Protein AF-A0A261DD16-F1 (afdb_monomer_lite)

Foldseek 3Di:
DVVVVVVVVVVVVVVVCVVVVVVVCVVPPPPPLLAAEEEAAPVLLVVVQCVVLVPDDPVQRDRLSVPVVLLVVLSVPVCVVVDDPRYDYYYYNDDDDDDRYDYPNVVSSVVSSVVSVVD

Sequence (119 aa):
MEIAKKILVLITAVTMGACFGFTIARQLGLSSNDWHILYVAEDELMSLEKDRVKNEHLEDRQLFFGQIDKAVNLAVSLPKSYQNSTTKVVYSMSSVKGKNVRSISKEIHSKIIEELSKQ

Radius of gyration: 27.68 Å; chains: 1; bounding box: 75×21×72 Å

pLDDT: mean 87.27, std 12.87, range [46.47, 98.25]

Secondary structure (DSSP, 8-state):
-HHHHHHHHHHHHHHHHHHHHHHHHHHHH------EEEEEEHHHHHHHHHHHHHTS-TTT--GGGG-HHHHHHHHHHGGGGG--SSEEEEEESS----TTEEE-HHHHHHHHHHHHHT-

Structure (mmCIF, N/CA/C/O backbone):
data_AF-A0A261DD16-F1
#
_entry.id   AF-A0A261DD16-F1
#
loop_
_atom_site.group_PDB
_atom_site.id
_atom_site.type_symbol
_atom_site.label_atom_id
_atom_site.label_alt_id
_atom_site.label_comp_id
_atom_site.label_asym_id
_atom_site.label_entity_id
_atom_site.label_seq_id
_atom_site.pdbx_PDB_ins_code
_atom_site.Cartn_x
_atom_site.Cartn_y
_atom_site.Cartn_z
_atom_site.occupancy
_atom_site.B_iso_or_equiv
_atom_site.auth_seq_id
_atom_site.auth_comp_id
_atom_site.auth_asym_id
_atom_site.auth_atom_id
_atom_site.pdbx_PDB_model_num
ATOM 1 N N . MET A 1 1 ? 52.803 -5.959 -50.195 1.00 61.03 1 MET A N 1
ATOM 2 C CA . MET A 1 1 ? 52.277 -4.701 -49.607 1.00 61.03 1 MET A CA 1
ATOM 3 C C . MET A 1 1 ? 50.770 -4.515 -49.800 1.00 61.03 1 MET A C 1
ATOM 5 O O . MET A 1 1 ? 50.137 -3.982 -48.900 1.00 61.03 1 MET A O 1
ATOM 9 N N . GLU A 1 2 ? 50.168 -4.964 -50.909 1.00 75.94 2 GLU A N 1
ATOM 10 C CA . GLU A 1 2 ? 48.711 -4.839 -51.119 1.00 75.94 2 GLU A CA 1
ATOM 11 C C . GLU A 1 2 ? 47.851 -5.628 -50.123 1.00 75.94 2 GLU A C 1
ATOM 13 O O . GLU A 1 2 ? 46.839 -5.121 -49.650 1.00 75.94 2 GLU A O 1
ATOM 18 N N . ILE A 1 3 ? 48.258 -6.850 -49.773 1.00 78.31 3 ILE A N 1
ATOM 19 C CA . ILE A 1 3 ? 47.486 -7.727 -48.878 1.00 78.31 3 ILE A CA 1
ATOM 20 C C . ILE A 1 3 ? 47.363 -7.105 -47.478 1.00 78.31 3 ILE A C 1
ATOM 22 O O . ILE A 1 3 ? 46.273 -7.058 -46.917 1.00 78.31 3 ILE A O 1
ATOM 26 N N . ALA A 1 4 ? 48.450 -6.525 -46.959 1.00 77.69 4 ALA A N 1
ATOM 27 C CA . ALA A 1 4 ? 48.449 -5.826 -45.674 1.00 77.69 4 ALA A CA 1
ATOM 28 C C . ALA A 1 4 ? 47.522 -4.595 -45.672 1.00 77.69 4 ALA A C 1
ATOM 30 O O . ALA A 1 4 ? 46.826 -4.357 -44.689 1.00 77.69 4 ALA A O 1
ATOM 31 N N . LYS A 1 5 ? 47.447 -3.850 -46.788 1.00 78.94 5 LYS A N 1
ATOM 32 C CA . LYS A 1 5 ? 46.506 -2.726 -46.935 1.00 78.94 5 LYS A CA 1
ATOM 33 C C . LYS A 1 5 ? 45.048 -3.195 -46.944 1.00 78.94 5 LYS A C 1
ATOM 35 O O . LYS A 1 5 ? 44.218 -2.574 -46.291 1.00 78.94 5 LYS A O 1
ATOM 40 N N . LYS A 1 6 ? 44.737 -4.303 -47.628 1.00 83.38 6 LYS A N 1
ATOM 41 C CA . LYS A 1 6 ? 43.380 -4.882 -47.647 1.00 83.38 6 LYS A CA 1
ATOM 42 C C . LYS A 1 6 ? 42.952 -5.387 -46.265 1.00 83.38 6 LYS A C 1
ATOM 44 O O . LYS A 1 6 ? 41.825 -5.134 -45.855 1.00 83.38 6 LYS A O 1
ATOM 49 N N . ILE A 1 7 ? 43.863 -6.030 -45.530 1.00 84.00 7 ILE A N 1
ATOM 50 C CA . ILE A 1 7 ? 43.619 -6.484 -44.151 1.00 84.00 7 ILE A CA 1
ATOM 51 C C . ILE A 1 7 ? 43.370 -5.288 -43.223 1.00 84.00 7 ILE A C 1
ATOM 53 O O . ILE A 1 7 ? 42.427 -5.315 -42.43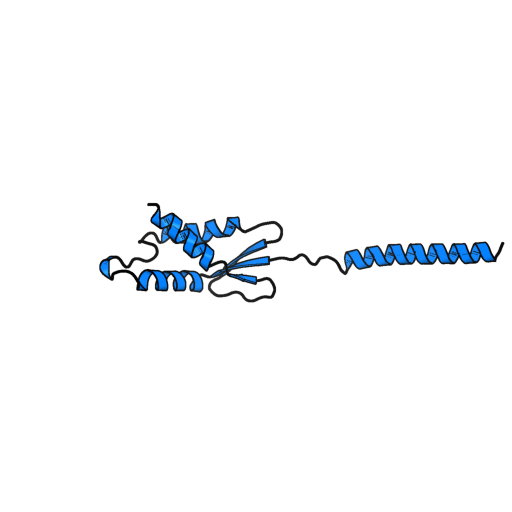8 1.00 84.00 7 ILE A O 1
ATOM 57 N N . LEU A 1 8 ? 44.155 -4.215 -43.350 1.00 85.19 8 LEU A N 1
ATOM 58 C CA . LEU A 1 8 ? 43.987 -3.013 -42.532 1.00 85.19 8 LEU A CA 1
ATOM 59 C C . LEU A 1 8 ? 42.614 -2.355 -42.740 1.00 85.19 8 LEU A C 1
ATOM 61 O O . LEU A 1 8 ? 41.963 -2.003 -41.762 1.00 85.19 8 LEU A O 1
ATOM 65 N N . VAL A 1 9 ? 42.156 -2.245 -43.992 1.00 84.12 9 VAL A N 1
ATOM 66 C CA . VAL A 1 9 ? 40.830 -1.689 -44.329 1.00 84.12 9 VAL A CA 1
ATOM 67 C C . VAL A 1 9 ? 39.696 -2.555 -43.776 1.00 84.12 9 VAL A C 1
ATOM 69 O O . VAL A 1 9 ? 38.685 -2.033 -43.311 1.00 84.12 9 VAL A O 1
ATOM 72 N N . LEU A 1 10 ? 39.861 -3.880 -43.790 1.00 84.75 10 LEU A N 1
ATOM 73 C CA . LEU A 1 10 ? 38.870 -4.792 -43.223 1.00 84.75 10 LEU A CA 1
ATOM 74 C C . LEU A 1 10 ? 38.763 -4.612 -41.701 1.00 84.75 10 LEU A C 1
ATOM 76 O O . LEU A 1 10 ? 37.663 -4.521 -41.164 1.00 84.75 10 LEU A O 1
ATOM 80 N N . ILE A 1 11 ? 39.904 -4.508 -41.013 1.00 85.06 11 ILE A N 1
ATOM 81 C CA . ILE A 1 11 ? 39.953 -4.322 -39.558 1.00 85.06 11 ILE A CA 1
ATOM 82 C C . ILE A 1 11 ? 39.314 -2.989 -39.164 1.00 85.06 11 ILE A C 1
ATOM 84 O O . ILE A 1 11 ? 38.513 -2.959 -38.233 1.00 85.06 11 ILE A O 1
ATOM 88 N N . THR A 1 12 ? 39.614 -1.898 -39.873 1.00 82.06 12 THR A N 1
ATOM 89 C CA . THR A 1 12 ? 39.026 -0.585 -39.565 1.00 82.06 12 THR A CA 1
ATOM 90 C C . THR A 1 12 ? 37.524 -0.536 -39.832 1.00 82.06 12 THR A C 1
ATOM 92 O O . THR A 1 12 ? 36.784 0.048 -39.043 1.00 82.06 12 THR A O 1
ATOM 95 N N . ALA A 1 13 ? 37.042 -1.189 -40.893 1.00 82.00 13 ALA A N 1
ATOM 96 C CA . ALA A 1 13 ? 35.610 -1.290 -41.162 1.00 82.00 13 ALA A CA 1
ATOM 97 C C . ALA A 1 13 ? 34.875 -2.091 -40.071 1.00 82.00 13 ALA A C 1
ATOM 99 O O . ALA A 1 13 ? 33.800 -1.686 -39.625 1.00 82.00 13 ALA A O 1
ATOM 100 N N . VAL A 1 14 ? 35.472 -3.190 -39.595 1.00 82.19 14 VAL A N 1
ATOM 101 C CA . VAL A 1 14 ? 34.906 -4.020 -38.520 1.00 82.19 14 VAL A CA 1
ATOM 102 C C . VAL A 1 14 ? 34.885 -3.271 -37.187 1.00 82.19 14 VAL A C 1
ATOM 104 O O . VAL A 1 14 ? 33.872 -3.311 -36.491 1.00 82.19 14 VAL A O 1
ATOM 107 N N . THR A 1 15 ? 35.950 -2.548 -36.829 1.00 81.31 15 THR A N 1
ATOM 108 C CA . THR A 1 15 ? 35.989 -1.792 -35.566 1.00 81.31 15 THR A CA 1
ATOM 109 C C . THR A 1 15 ? 35.032 -0.605 -35.576 1.00 81.31 15 THR A C 1
ATOM 111 O O . THR A 1 15 ? 34.341 -0.385 -34.583 1.00 81.31 15 THR A O 1
ATOM 114 N N . MET A 1 16 ? 34.907 0.119 -36.695 1.00 81.69 16 MET A N 1
ATOM 115 C CA . MET A 1 16 ? 33.898 1.176 -36.829 1.00 81.69 16 MET A CA 1
ATOM 116 C C . MET A 1 16 ? 32.482 0.598 -36.762 1.00 81.69 16 MET A C 1
ATOM 118 O O . MET A 1 16 ? 31.665 1.104 -35.996 1.00 81.69 16 MET A O 1
ATOM 122 N N . GLY A 1 17 ? 32.201 -0.494 -37.478 1.00 76.94 17 GLY A N 1
ATOM 123 C CA . GLY A 1 17 ? 30.905 -1.175 -37.417 1.00 76.94 17 GLY A CA 1
ATOM 124 C C . GLY A 1 17 ? 30.550 -1.654 -36.006 1.00 76.94 17 GLY A C 1
ATOM 125 O O . GLY A 1 17 ? 29.423 -1.456 -35.558 1.00 76.94 17 GLY A O 1
ATOM 126 N N . ALA A 1 18 ? 31.518 -2.206 -35.269 1.00 76.12 18 ALA A N 1
ATOM 127 C CA . ALA A 1 18 ? 31.329 -2.641 -33.887 1.00 76.12 18 ALA A CA 1
ATOM 128 C C . ALA A 1 18 ? 31.079 -1.463 -32.930 1.00 76.12 18 ALA A C 1
ATOM 130 O O . ALA A 1 18 ? 30.167 -1.529 -32.108 1.00 76.12 18 ALA A O 1
ATOM 131 N N . CYS A 1 19 ? 31.830 -0.365 -33.061 1.00 76.38 19 CYS A N 1
ATOM 132 C CA . CYS A 1 19 ? 31.635 0.833 -32.242 1.00 76.38 19 CYS A CA 1
ATOM 133 C C . CYS A 1 19 ? 30.270 1.489 -32.494 1.00 76.38 19 CYS A C 1
ATOM 135 O O . CYS A 1 19 ? 29.574 1.819 -31.536 1.00 76.38 19 CYS A O 1
ATOM 137 N N . PHE A 1 20 ? 29.859 1.634 -33.759 1.00 74.69 20 PHE A N 1
ATOM 138 C CA . PHE A 1 20 ? 28.546 2.187 -34.112 1.00 74.69 20 PHE A CA 1
ATOM 139 C C . PHE A 1 20 ? 27.395 1.249 -33.729 1.00 74.69 20 PHE A C 1
ATOM 141 O O . PHE A 1 20 ? 26.376 1.701 -33.212 1.00 74.69 20 PHE A O 1
ATOM 148 N N . GLY A 1 21 ? 27.553 -0.062 -33.922 1.00 67.69 21 GLY A N 1
ATOM 149 C CA . GLY A 1 21 ? 26.558 -1.049 -33.503 1.00 67.69 21 GLY A CA 1
ATOM 150 C C . GLY A 1 21 ? 26.358 -1.062 -31.986 1.00 67.69 21 GLY A C 1
ATOM 151 O O . GLY A 1 21 ? 25.224 -1.115 -31.518 1.00 67.69 21 GLY A O 1
ATOM 152 N N . PHE A 1 22 ? 27.439 -0.940 -31.210 1.00 66.81 22 PHE A N 1
ATOM 153 C CA . PHE A 1 22 ? 27.380 -0.921 -29.748 1.00 66.81 22 PHE A CA 1
ATOM 154 C C . PHE A 1 22 ? 26.715 0.348 -29.198 1.00 66.81 22 PHE A C 1
ATOM 156 O O . PHE A 1 22 ? 25.906 0.262 -28.275 1.00 66.81 22 PHE A O 1
ATOM 163 N N . THR A 1 23 ? 27.000 1.524 -29.766 1.00 67.62 23 THR A N 1
ATOM 164 C CA . THR A 1 23 ? 26.360 2.780 -29.337 1.00 67.62 23 THR A CA 1
ATOM 165 C C . THR A 1 23 ? 24.877 2.810 -29.694 1.00 67.62 23 THR A C 1
ATOM 167 O O . THR A 1 23 ? 24.059 3.168 -28.847 1.00 67.62 23 THR A O 1
ATOM 170 N N . ILE A 1 24 ? 24.507 2.352 -30.893 1.00 64.38 24 ILE A N 1
ATOM 171 C CA . ILE A 1 24 ? 23.111 2.274 -31.338 1.00 64.38 24 ILE A CA 1
ATOM 172 C C . ILE A 1 24 ? 22.333 1.227 -30.530 1.00 64.38 24 ILE A C 1
ATOM 174 O O . ILE A 1 24 ? 21.225 1.515 -30.086 1.00 64.38 24 ILE A O 1
ATOM 178 N N . ALA A 1 25 ? 22.905 0.052 -30.252 1.00 61.16 25 ALA A N 1
ATOM 179 C CA . ALA A 1 25 ? 22.272 -0.958 -29.397 1.00 61.16 25 ALA A CA 1
ATOM 180 C C . ALA A 1 25 ? 22.070 -0.453 -27.959 1.00 61.16 25 ALA A C 1
ATOM 182 O O . ALA A 1 25 ? 21.039 -0.719 -27.341 1.00 61.16 25 ALA A O 1
ATOM 183 N N . ARG A 1 26 ? 23.014 0.337 -27.437 1.00 58.50 26 ARG A N 1
ATOM 184 C CA . ARG A 1 26 ? 22.895 0.980 -26.123 1.00 58.50 26 ARG A CA 1
ATOM 185 C C . ARG A 1 26 ? 21.832 2.085 -26.106 1.00 58.50 26 ARG A C 1
ATOM 187 O O . ARG A 1 26 ? 21.189 2.276 -25.080 1.00 58.50 26 ARG A O 1
ATOM 194 N N . GLN A 1 27 ? 21.621 2.767 -27.232 1.00 57.53 27 GLN A N 1
ATOM 195 C CA . GLN A 1 27 ? 20.613 3.819 -27.388 1.00 57.53 27 GLN A CA 1
ATOM 196 C C . GLN A 1 27 ? 19.208 3.278 -27.720 1.00 57.53 27 GLN A C 1
ATOM 198 O O . GLN A 1 27 ? 18.223 3.917 -27.363 1.00 57.53 27 GLN A O 1
ATOM 203 N N . LEU A 1 28 ? 19.101 2.103 -28.356 1.00 55.78 28 LEU A N 1
ATOM 204 C CA . LEU A 1 28 ? 17.829 1.479 -28.752 1.00 55.78 28 LEU A CA 1
ATOM 205 C C . LEU A 1 28 ? 17.339 0.363 -27.812 1.00 55.78 28 LEU A C 1
ATOM 207 O O . LEU A 1 28 ? 16.149 0.064 -27.826 1.00 55.78 28 LEU A O 1
ATOM 211 N N . GLY A 1 29 ? 18.212 -0.288 -27.033 1.00 46.47 29 GLY A N 1
ATOM 212 C CA . GLY A 1 29 ? 17.921 -1.642 -26.535 1.00 46.47 29 GLY A CA 1
ATOM 213 C C . GLY A 1 29 ? 18.051 -1.931 -25.039 1.00 46.47 29 GLY A C 1
ATOM 214 O O . GLY A 1 29 ? 17.734 -3.047 -24.647 1.00 46.47 29 GLY A O 1
ATOM 215 N N . LEU A 1 30 ? 18.499 -1.009 -24.179 1.00 47.16 30 LEU A N 1
ATOM 216 C CA . LEU A 1 30 ? 18.773 -1.341 -22.763 1.00 47.16 30 LEU A CA 1
ATOM 217 C C . LEU A 1 30 ? 18.278 -0.291 -21.761 1.00 47.16 30 LEU A C 1
ATOM 219 O O . LEU A 1 30 ? 18.842 -0.117 -20.686 1.00 47.16 30 LEU A O 1
ATOM 223 N N . SER A 1 31 ? 17.188 0.398 -22.084 1.00 49.12 31 SER A N 1
ATOM 224 C CA . SER A 1 31 ? 16.365 1.061 -21.069 1.00 49.12 31 SER A CA 1
ATOM 225 C C . SER A 1 31 ? 15.105 0.243 -20.822 1.00 49.12 31 SER A C 1
ATOM 227 O O . SER A 1 31 ? 13.990 0.742 -20.950 1.00 49.12 31 SER A O 1
ATOM 229 N N . SER A 1 32 ? 15.273 -1.018 -20.414 1.00 54.41 32 SER A N 1
ATOM 230 C CA . SER A 1 32 ? 14.298 -1.645 -19.521 1.00 54.41 32 SER A CA 1
ATOM 231 C C . SER A 1 32 ? 14.396 -0.919 -18.179 1.00 54.41 32 SER A C 1
ATOM 233 O O . SER A 1 32 ? 14.948 -1.424 -17.206 1.00 54.41 32 SER A O 1
ATOM 235 N N . ASN A 1 33 ? 13.953 0.340 -18.143 1.00 57.22 33 ASN A N 1
ATOM 236 C CA . ASN A 1 33 ? 13.656 0.958 -16.871 1.00 57.22 33 ASN A CA 1
ATOM 237 C C . ASN A 1 33 ? 12.462 0.170 -16.344 1.00 57.22 33 ASN A C 1
ATOM 239 O O . ASN A 1 33 ? 11.331 0.389 -16.787 1.00 57.22 33 ASN A O 1
ATOM 243 N N . ASP A 1 34 ? 12.744 -0.790 -15.469 1.00 73.38 34 ASP A N 1
ATOM 244 C CA . ASP A 1 34 ? 11.764 -1.584 -14.740 1.00 73.38 34 ASP A CA 1
ATOM 245 C C . ASP A 1 34 ? 11.039 -0.659 -13.757 1.00 73.38 34 ASP A C 1
ATOM 247 O O . ASP A 1 34 ? 11.250 -0.665 -12.546 1.00 73.38 34 ASP A O 1
ATOM 251 N N . TRP A 1 35 ? 10.226 0.237 -14.313 1.00 82.94 35 TRP A N 1
ATOM 252 C CA . TRP A 1 35 ? 9.359 1.104 -13.548 1.00 82.94 35 TRP A CA 1
ATOM 253 C C . TRP A 1 35 ? 8.245 0.249 -12.968 1.00 82.94 35 TRP A C 1
ATOM 255 O O . TRP A 1 35 ? 7.518 -0.417 -13.712 1.00 82.94 35 TRP A O 1
ATOM 265 N N . HIS A 1 36 ? 8.098 0.307 -11.650 1.00 92.06 36 HIS A N 1
ATOM 266 C CA . HIS A 1 36 ? 7.016 -0.332 -10.919 1.00 92.06 36 HIS A CA 1
ATOM 267 C C . HIS A 1 36 ? 6.027 0.728 -10.442 1.00 92.06 36 HIS A C 1
ATOM 269 O O . HIS A 1 36 ? 6.403 1.733 -9.836 1.00 92.06 36 HIS A O 1
ATOM 275 N N . ILE A 1 37 ? 4.746 0.504 -10.710 1.00 94.12 37 ILE A N 1
ATOM 276 C CA . ILE A 1 37 ? 3.662 1.341 -10.207 1.00 94.12 37 ILE A CA 1
ATOM 277 C C . ILE A 1 37 ? 2.991 0.572 -9.079 1.00 94.12 37 ILE A C 1
ATOM 279 O O . ILE A 1 37 ? 2.404 -0.489 -9.288 1.00 94.12 37 ILE A O 1
ATOM 283 N N . LEU A 1 38 ? 3.074 1.115 -7.876 1.00 96.94 38 LEU A N 1
ATOM 284 C CA . LEU A 1 38 ? 2.260 0.677 -6.757 1.00 96.94 38 LEU A CA 1
ATOM 285 C C . LEU A 1 38 ? 1.032 1.575 -6.692 1.00 96.94 38 LEU A C 1
ATOM 287 O O . LEU A 1 38 ? 1.149 2.787 -6.873 1.00 96.94 38 LEU A O 1
ATOM 291 N N . TYR A 1 39 ? -0.137 1.004 -6.438 1.00 97.19 39 TYR A N 1
ATOM 292 C CA . TY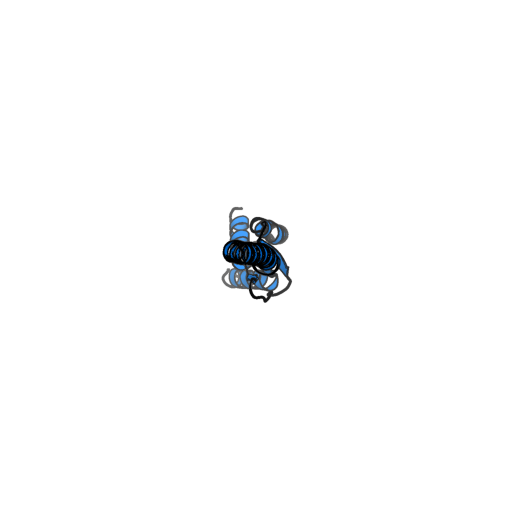R A 1 39 ? -1.341 1.799 -6.234 1.00 97.19 39 TYR A CA 1
ATOM 293 C C . TYR A 1 39 ? -2.024 1.479 -4.911 1.00 97.19 39 TYR A C 1
ATOM 295 O O . TYR A 1 39 ? -1.949 0.357 -4.407 1.00 97.19 39 TYR A O 1
ATOM 303 N N . VAL A 1 40 ? -2.687 2.494 -4.368 1.00 97.44 40 VAL A N 1
ATOM 304 C CA . VAL A 1 40 ? -3.627 2.382 -3.254 1.00 97.44 40 VAL A CA 1
ATOM 305 C C . VAL A 1 40 ? -4.983 2.822 -3.774 1.00 97.44 40 VAL A C 1
ATOM 307 O O . VAL A 1 40 ? -5.121 3.962 -4.224 1.00 97.44 40 VAL A O 1
ATOM 310 N N . ALA A 1 41 ? -5.953 1.913 -3.736 1.00 97.62 41 ALA A N 1
ATOM 311 C CA . ALA A 1 41 ? -7.303 2.182 -4.199 1.00 97.62 41 ALA A CA 1
ATOM 312 C C . ALA A 1 41 ? -8.269 2.392 -3.030 1.00 97.62 41 ALA A C 1
ATOM 314 O O . ALA A 1 41 ? -8.247 1.650 -2.045 1.00 97.62 41 ALA A O 1
ATOM 315 N N . GLU A 1 42 ? -9.116 3.413 -3.149 1.00 96.50 42 GLU A N 1
ATOM 316 C CA . GLU A 1 42 ? -10.123 3.752 -2.141 1.00 96.50 42 GLU A CA 1
ATOM 317 C C . GLU A 1 42 ? -11.132 2.616 -1.939 1.00 96.50 42 GLU A C 1
ATOM 319 O O . GLU A 1 42 ? -11.411 2.237 -0.801 1.00 96.50 42 GLU A O 1
ATOM 324 N N . ASP A 1 43 ? -11.642 2.032 -3.026 1.00 97.06 43 ASP A N 1
ATOM 325 C CA . ASP A 1 43 ? -12.585 0.912 -2.972 1.00 97.06 43 ASP A CA 1
ATOM 326 C C . ASP A 1 43 ? -11.996 -0.327 -2.277 1.00 97.06 43 ASP A C 1
ATOM 328 O O . ASP A 1 43 ? -12.670 -0.954 -1.459 1.00 97.06 43 ASP A O 1
ATOM 332 N N . GLU A 1 44 ? -10.728 -0.643 -2.536 1.00 97.94 44 GLU A N 1
ATOM 333 C CA . GLU A 1 44 ? -10.001 -1.737 -1.896 1.00 97.94 44 GLU A CA 1
ATOM 334 C C . GLU A 1 44 ? -9.813 -1.473 -0.396 1.00 97.94 44 GLU A C 1
ATOM 336 O O . GLU A 1 44 ? -10.122 -2.347 0.415 1.00 97.94 44 GLU A O 1
ATOM 341 N N . LEU A 1 45 ? -9.370 -0.270 -0.007 1.00 97.12 45 LEU A N 1
ATOM 342 C CA . LEU A 1 45 ? -9.246 0.116 1.405 1.00 97.12 45 LEU A CA 1
ATOM 343 C C . LEU A 1 45 ? -10.592 0.047 2.134 1.00 97.12 45 LEU A C 1
ATOM 345 O O . LEU A 1 45 ? -10.674 -0.481 3.242 1.00 97.12 45 LEU A O 1
ATOM 349 N N . MET A 1 46 ? -11.652 0.551 1.506 1.00 97.00 46 MET A N 1
ATOM 350 C CA . MET A 1 46 ? -12.992 0.555 2.082 1.00 97.00 46 MET A CA 1
ATOM 351 C C . MET A 1 46 ? -13.581 -0.856 2.170 1.00 97.00 46 MET A C 1
ATOM 353 O O . MET A 1 46 ? -14.279 -1.169 3.133 1.00 97.00 46 MET A O 1
ATOM 357 N N . SER A 1 47 ? -13.308 -1.727 1.195 1.00 97.31 47 SER A N 1
ATOM 358 C CA . SER A 1 47 ? -13.722 -3.133 1.244 1.00 97.31 47 SER A CA 1
ATOM 359 C C . SER A 1 47 ? -13.050 -3.863 2.402 1.00 97.31 47 SER A C 1
ATOM 361 O O . SER A 1 47 ? -13.733 -4.523 3.179 1.00 97.31 47 SER A O 1
ATOM 363 N N . LEU A 1 48 ? -11.732 -3.699 2.553 1.00 97.31 48 LEU A N 1
ATOM 364 C CA . LEU A 1 48 ? -10.966 -4.298 3.648 1.00 97.31 48 LEU A CA 1
ATOM 365 C C . LEU A 1 48 ? -11.472 -3.827 5.012 1.00 97.31 48 LEU A C 1
ATOM 367 O O . LEU A 1 48 ? -11.598 -4.621 5.945 1.00 97.31 48 LEU A O 1
ATOM 371 N N . GLU A 1 49 ? -11.808 -2.544 5.119 1.00 96.62 49 GLU A N 1
ATOM 372 C CA . GLU A 1 49 ? -12.335 -1.986 6.353 1.00 96.62 49 GLU A CA 1
ATOM 373 C C . GLU A 1 49 ? -13.744 -2.488 6.674 1.00 96.62 49 GLU A C 1
ATOM 375 O O . GLU A 1 49 ? -14.027 -2.865 7.810 1.00 96.62 49 GLU A O 1
ATOM 380 N N . LYS A 1 50 ? -14.622 -2.576 5.673 1.00 95.44 50 LYS A N 1
ATOM 381 C CA . LYS A 1 50 ? -15.950 -3.176 5.844 1.00 95.44 50 LYS A CA 1
ATOM 382 C C . LYS A 1 50 ? -15.854 -4.629 6.295 1.00 95.44 50 LYS A C 1
ATOM 384 O O . LYS A 1 50 ? -16.606 -5.028 7.181 1.00 95.44 50 LYS A O 1
ATOM 389 N N . ASP A 1 51 ? -14.931 -5.399 5.725 1.00 95.44 51 ASP A N 1
ATOM 390 C CA . ASP A 1 51 ? -14.709 -6.792 6.112 1.00 95.44 51 ASP A CA 1
ATOM 391 C C . ASP A 1 51 ? -14.197 -6.910 7.554 1.00 95.44 51 ASP A C 1
ATOM 393 O O . ASP A 1 51 ? -14.656 -7.782 8.292 1.00 95.44 51 ASP A O 1
ATOM 397 N N . ARG A 1 52 ? -13.308 -6.005 7.990 1.00 94.25 52 ARG A N 1
ATOM 398 C CA . ARG A 1 52 ? -12.833 -5.924 9.382 1.00 94.25 52 ARG A CA 1
ATOM 399 C C . ARG A 1 52 ? -13.995 -5.680 10.345 1.00 94.25 52 ARG A C 1
ATOM 401 O O . ARG A 1 52 ? -14.228 -6.465 11.260 1.00 94.25 52 ARG A O 1
ATOM 408 N N . VAL A 1 53 ? -14.753 -4.624 10.080 1.00 93.88 53 VAL A N 1
ATOM 409 C CA . VAL A 1 53 ? -15.834 -4.104 10.928 1.00 93.88 53 VAL A CA 1
ATOM 410 C C . VAL A 1 53 ? -17.061 -5.027 10.945 1.00 93.88 53 VAL A C 1
ATOM 412 O O . VAL A 1 53 ? -17.827 -5.065 11.910 1.00 93.88 53 VAL A O 1
ATOM 415 N N . LYS A 1 54 ? -17.255 -5.838 9.900 1.00 91.62 54 LYS A N 1
ATOM 416 C CA . LYS A 1 54 ? -18.315 -6.856 9.855 1.00 91.62 54 LYS A CA 1
ATOM 417 C C . LYS A 1 54 ? -18.163 -7.909 10.955 1.00 91.62 54 LYS A C 1
ATOM 419 O O . LYS A 1 54 ? -19.179 -8.431 11.411 1.00 91.62 54 LYS A O 1
ATOM 424 N N . ASN A 1 55 ? -16.929 -8.196 11.367 1.00 85.62 55 ASN A N 1
ATOM 425 C CA . ASN A 1 55 ? -16.620 -9.195 12.389 1.00 85.62 55 ASN A CA 1
ATOM 426 C C . ASN A 1 55 ? -16.672 -8.637 13.823 1.00 85.62 55 ASN A C 1
ATOM 428 O O . ASN A 1 55 ? -16.505 -9.401 14.768 1.00 85.62 55 ASN A O 1
ATOM 432 N N . GLU A 1 56 ? -16.911 -7.334 13.993 1.00 86.62 56 GLU A N 1
ATOM 433 C CA . GLU A 1 56 ? -17.043 -6.691 15.303 1.00 86.62 56 GLU A CA 1
ATOM 434 C C . GLU A 1 56 ? -18.481 -6.752 15.833 1.00 86.62 56 GLU A C 1
ATOM 436 O O . GLU A 1 56 ? -19.455 -6.848 15.069 1.00 86.62 56 GLU A O 1
ATOM 441 N N . HIS A 1 57 ? -18.614 -6.657 17.160 1.00 85.56 57 HIS A N 1
ATOM 442 C CA . HIS A 1 57 ? -19.904 -6.484 17.819 1.00 85.56 57 HIS A CA 1
ATOM 443 C C . HIS A 1 57 ? -20.585 -5.200 17.328 1.00 85.56 57 HIS A C 1
ATOM 445 O O . HIS A 1 57 ? -19.932 -4.199 17.051 1.00 85.56 57 HIS A O 1
ATOM 451 N N . LEU A 1 58 ? -21.917 -5.234 17.198 1.00 81.50 58 LEU A N 1
ATOM 452 C CA . LEU A 1 58 ? -22.700 -4.121 16.641 1.00 81.50 58 LEU A CA 1
ATOM 453 C C . LEU A 1 58 ? -22.482 -2.793 17.379 1.00 81.50 58 LEU A C 1
ATOM 455 O O . LEU A 1 58 ? -22.549 -1.745 16.746 1.00 81.50 58 LEU A O 1
ATOM 459 N N . GLU A 1 59 ? -22.225 -2.848 18.685 1.00 81.62 59 GLU A N 1
ATOM 460 C CA . GLU A 1 59 ? -22.053 -1.676 19.551 1.00 81.62 59 GLU A CA 1
ATOM 461 C C . GLU A 1 59 ? -20.673 -1.017 19.391 1.00 81.62 59 GLU A C 1
ATOM 463 O O . GLU A 1 59 ? -20.564 0.204 19.481 1.00 81.62 59 GLU A O 1
ATOM 468 N N . ASP A 1 60 ? -19.651 -1.800 19.039 1.00 82.81 60 ASP A N 1
ATOM 469 C CA . ASP A 1 60 ? -18.268 -1.334 18.848 1.00 82.81 60 ASP A CA 1
ATOM 470 C C . ASP A 1 60 ? -17.940 -1.044 17.379 1.00 82.81 60 ASP A C 1
ATOM 472 O O . ASP A 1 60 ? -16.818 -0.678 17.026 1.00 82.81 60 ASP A O 1
ATOM 476 N N . ARG A 1 61 ? -18.932 -1.216 16.502 1.00 88.38 61 ARG A N 1
ATOM 477 C CA . ARG A 1 61 ? -18.774 -1.174 15.056 1.00 88.38 61 ARG A CA 1
ATOM 478 C C . ARG A 1 61 ? -18.451 0.239 14.574 1.00 88.38 61 ARG A C 1
ATOM 480 O O . ARG A 1 61 ? -19.348 1.016 14.240 1.00 88.38 61 ARG A O 1
ATOM 487 N N . GLN A 1 62 ? -17.167 0.553 14.462 1.00 92.06 62 GLN A N 1
ATOM 488 C CA . GLN A 1 62 ? -16.697 1.851 13.989 1.00 92.06 62 GLN A CA 1
ATOM 489 C C . GLN A 1 62 ? -15.651 1.694 12.888 1.00 92.06 62 GLN A C 1
ATOM 491 O O . GLN A 1 62 ? -14.641 1.007 13.050 1.00 92.06 62 GLN A O 1
ATOM 496 N N . LEU A 1 63 ? -15.871 2.392 11.769 1.00 93.44 63 LEU A N 1
ATOM 497 C CA . LEU A 1 63 ? -14.862 2.516 10.718 1.00 93.44 63 LEU A CA 1
ATOM 498 C C . LEU A 1 63 ? -13.618 3.183 11.307 1.00 93.44 63 LEU A C 1
ATOM 500 O O . LEU A 1 63 ? -13.708 4.247 11.922 1.00 93.44 63 LEU A O 1
ATOM 504 N N . PHE A 1 64 ? -12.472 2.537 11.127 1.00 95.25 64 PHE A N 1
ATOM 505 C CA . PHE A 1 64 ? -11.166 2.955 11.617 1.00 95.25 64 PHE A CA 1
ATOM 506 C C . PHE A 1 64 ? -11.183 3.383 13.092 1.00 95.25 64 PHE A C 1
ATOM 508 O O . PHE A 1 64 ? -10.570 4.386 13.453 1.00 95.25 64 PHE A O 1
ATOM 515 N N . PHE A 1 65 ? -11.916 2.650 13.940 1.00 93.62 65 PHE A N 1
ATOM 516 C CA . PHE A 1 65 ? -12.04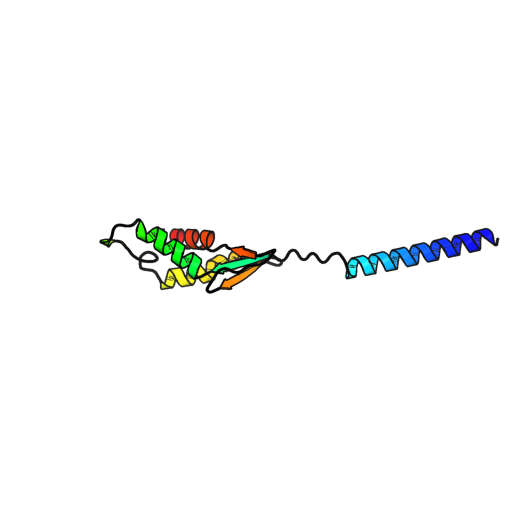8 2.938 15.378 1.00 93.62 65 PHE A CA 1
ATOM 517 C C . PHE A 1 65 ? -12.572 4.358 15.675 1.00 93.62 65 PHE A C 1
ATOM 519 O O . PHE A 1 65 ? -12.188 4.981 16.662 1.00 93.62 65 PHE A O 1
ATOM 526 N N . GLY A 1 66 ? -13.370 4.923 14.760 1.00 93.88 66 GLY A N 1
ATOM 527 C CA . GLY A 1 66 ? -13.880 6.293 14.847 1.00 93.88 66 GLY A CA 1
ATOM 528 C C . GLY A 1 66 ? -12.866 7.374 14.449 1.00 93.88 66 GLY A C 1
ATOM 529 O O . GLY A 1 66 ? -13.208 8.553 14.413 1.00 93.88 66 GLY A O 1
ATOM 530 N N . GLN A 1 67 ? -11.633 7.002 14.092 1.00 95.56 67 GLN A N 1
ATOM 531 C CA . GLN A 1 67 ? -10.531 7.923 13.795 1.00 95.56 67 GLN A CA 1
ATOM 532 C C . GLN A 1 67 ? -10.349 8.159 12.286 1.00 95.56 67 GLN A C 1
ATOM 534 O O . GLN A 1 67 ? -9.253 8.004 11.741 1.00 95.56 67 GLN A O 1
ATOM 539 N N . ILE A 1 68 ? -11.424 8.549 11.595 1.00 94.31 68 ILE A N 1
ATOM 540 C CA . ILE A 1 68 ? -11.448 8.680 10.126 1.00 94.31 68 ILE A CA 1
ATOM 541 C C . ILE A 1 68 ? -10.376 9.645 9.608 1.00 94.31 68 ILE A C 1
ATOM 543 O O . ILE A 1 68 ? -9.614 9.282 8.714 1.00 94.31 68 ILE A O 1
ATOM 547 N N . ASP A 1 69 ? -10.254 10.840 10.191 1.00 95.94 69 ASP A N 1
ATOM 548 C CA . ASP A 1 69 ? -9.282 11.843 9.730 1.00 95.94 69 ASP A CA 1
ATOM 549 C C . ASP A 1 69 ? -7.841 11.331 9.833 1.00 95.94 69 ASP A C 1
ATOM 551 O O . ASP A 1 69 ? -7.014 11.529 8.938 1.00 95.94 69 ASP A O 1
ATOM 555 N N . LYS A 1 70 ? -7.535 10.605 10.914 1.00 96.06 70 LYS A N 1
ATOM 556 C CA . LYS A 1 70 ? -6.221 9.989 11.103 1.00 96.06 70 LYS A CA 1
ATOM 557 C C . LYS A 1 70 ? -6.005 8.846 10.114 1.00 96.06 70 LYS A C 1
ATOM 559 O O . LYS A 1 70 ? -4.924 8.755 9.536 1.00 96.06 70 LYS A O 1
ATOM 564 N N . ALA A 1 71 ? -7.021 8.023 9.866 1.00 96.56 71 ALA A N 1
ATOM 565 C CA . ALA A 1 71 ? -6.965 6.953 8.876 1.00 96.56 71 ALA A CA 1
ATOM 566 C C . ALA A 1 71 ? -6.699 7.489 7.462 1.00 96.56 71 ALA A C 1
ATOM 568 O O . ALA A 1 71 ? -5.827 6.967 6.770 1.00 96.56 71 ALA A O 1
ATOM 569 N N . VAL A 1 72 ? -7.372 8.571 7.056 1.00 95.62 72 VAL A N 1
ATOM 570 C CA . VAL A 1 72 ? -7.148 9.243 5.765 1.00 95.62 72 VAL A CA 1
ATOM 571 C C . VAL A 1 72 ? -5.717 9.776 5.672 1.00 95.62 72 VAL A C 1
ATOM 573 O O . VAL A 1 72 ? -5.020 9.534 4.685 1.00 95.62 72 VAL A O 1
ATOM 576 N N . ASN A 1 73 ? -5.228 10.436 6.724 1.00 96.50 73 ASN A N 1
ATOM 577 C CA . ASN A 1 73 ? -3.851 10.930 6.766 1.00 96.50 73 ASN A CA 1
ATOM 578 C C . ASN A 1 73 ? -2.819 9.794 6.661 1.00 96.50 73 ASN A C 1
ATOM 580 O O . ASN A 1 73 ? -1.813 9.925 5.955 1.00 96.50 73 ASN A O 1
ATOM 584 N N . LEU A 1 74 ? -3.062 8.661 7.322 1.00 96.88 74 LEU A N 1
ATOM 585 C CA . LEU A 1 74 ? -2.219 7.468 7.231 1.00 96.88 74 LEU A CA 1
ATOM 586 C C . LEU A 1 74 ? -2.287 6.831 5.835 1.00 96.88 74 LEU A C 1
ATOM 588 O O . LEU A 1 74 ? -1.244 6.498 5.273 1.00 96.88 74 LEU A O 1
ATOM 592 N N . ALA A 1 75 ? -3.473 6.755 5.227 1.00 95.44 75 ALA A N 1
ATOM 593 C CA . ALA A 1 75 ? -3.670 6.237 3.874 1.00 95.44 75 ALA A CA 1
ATOM 594 C C . ALA A 1 75 ? -2.900 7.035 2.812 1.00 95.44 75 ALA A C 1
ATOM 596 O O . ALA A 1 75 ? -2.499 6.465 1.803 1.00 95.44 75 ALA A O 1
ATOM 597 N N . VAL A 1 76 ? -2.640 8.325 3.045 1.00 94.69 76 VAL A N 1
ATOM 598 C CA . VAL A 1 76 ? -1.845 9.185 2.149 1.00 94.69 76 VAL A CA 1
ATOM 599 C C . VAL A 1 76 ? -0.357 9.219 2.518 1.00 94.69 76 VAL A C 1
ATOM 601 O O . VAL A 1 76 ? 0.497 9.431 1.657 1.00 94.69 76 VAL A O 1
ATOM 604 N N . SER A 1 77 ? 0.002 9.060 3.790 1.00 96.19 77 SER A N 1
ATOM 605 C CA . SER A 1 77 ? 1.399 9.187 4.234 1.00 96.19 77 SER A CA 1
ATOM 606 C C . SER A 1 77 ? 2.175 7.873 4.158 1.00 96.19 77 SER A C 1
ATOM 608 O O . SER A 1 77 ? 3.293 7.865 3.640 1.00 96.19 77 SER A O 1
ATOM 610 N N . LEU A 1 78 ? 1.586 6.756 4.592 1.00 96.75 78 LEU A N 1
ATOM 611 C CA . LEU A 1 78 ? 2.237 5.443 4.607 1.00 96.75 78 LEU A CA 1
ATOM 612 C C . LEU A 1 78 ? 2.720 4.986 3.219 1.00 96.75 78 LEU A C 1
ATOM 614 O O . LEU A 1 78 ? 3.860 4.514 3.125 1.00 96.75 78 LEU A O 1
ATOM 618 N N . PRO A 1 79 ? 1.947 5.151 2.125 1.00 96.62 79 PRO A N 1
ATOM 619 C CA . PRO A 1 79 ? 2.380 4.689 0.810 1.00 96.62 79 PRO A CA 1
ATOM 620 C C . PRO A 1 79 ? 3.597 5.447 0.280 1.00 96.62 79 PRO A C 1
ATOM 622 O O . PRO A 1 79 ? 4.397 4.869 -0.450 1.00 96.62 79 PRO A O 1
ATOM 625 N N . LYS A 1 80 ? 3.807 6.709 0.684 1.00 95.06 80 LYS A N 1
ATOM 626 C CA . LYS A 1 80 ? 4.958 7.516 0.236 1.00 95.06 80 LYS A CA 1
ATOM 627 C C . LYS A 1 80 ? 6.302 6.867 0.577 1.00 95.06 80 LYS A C 1
ATOM 629 O O . LYS A 1 80 ? 7.260 7.057 -0.163 1.00 95.06 80 LYS A O 1
ATOM 634 N N . SER A 1 81 ? 6.364 6.056 1.636 1.00 95.31 81 SER A N 1
ATOM 635 C CA . SER A 1 81 ? 7.574 5.306 2.014 1.00 95.31 81 SER A CA 1
ATOM 636 C C . SER A 1 81 ? 8.021 4.266 0.976 1.00 95.31 81 SER A C 1
ATOM 638 O O . SER A 1 81 ? 9.182 3.867 0.970 1.00 95.31 81 SER A O 1
ATOM 640 N N . TYR A 1 82 ? 7.127 3.848 0.076 1.00 93.75 82 TYR A N 1
ATOM 641 C CA . TYR A 1 82 ? 7.425 2.886 -0.986 1.00 93.75 82 TYR A CA 1
ATOM 642 C C . TYR A 1 82 ? 7.960 3.549 -2.264 1.00 93.75 82 TYR A C 1
ATOM 644 O O . TYR A 1 82 ? 8.388 2.855 -3.189 1.00 93.75 82 TYR A O 1
ATOM 652 N N . GLN A 1 83 ? 7.917 4.881 -2.352 1.00 93.62 83 GLN A N 1
ATOM 653 C CA . GLN A 1 83 ? 8.345 5.617 -3.534 1.00 93.62 83 GLN A CA 1
ATOM 654 C C . GLN A 1 83 ? 9.872 5.723 -3.592 1.00 93.62 83 GLN A C 1
ATOM 656 O O . GLN A 1 83 ? 10.521 6.100 -2.620 1.00 93.62 83 GLN A O 1
ATOM 661 N N . ASN A 1 84 ? 10.454 5.435 -4.758 1.00 93.12 84 ASN A N 1
ATOM 662 C CA . ASN A 1 84 ? 11.890 5.577 -4.991 1.00 93.12 84 ASN A CA 1
ATOM 663 C C . ASN A 1 84 ? 12.190 5.962 -6.462 1.00 93.12 84 ASN A C 1
ATOM 665 O O . ASN A 1 84 ? 11.330 6.502 -7.176 1.00 93.12 84 ASN A O 1
ATOM 669 N N . SER A 1 85 ? 13.436 5.762 -6.904 1.00 89.25 85 SER A N 1
ATOM 670 C CA . SER A 1 85 ? 13.885 6.104 -8.257 1.00 89.25 85 SER A CA 1
ATOM 671 C C . SER A 1 85 ? 13.227 5.269 -9.356 1.00 89.25 85 SER A C 1
ATOM 673 O O . SER A 1 85 ? 13.104 5.788 -10.459 1.00 89.25 85 SER A O 1
ATOM 675 N N . THR A 1 86 ? 12.761 4.050 -9.070 1.00 91.00 86 THR A N 1
ATOM 676 C CA . THR A 1 86 ? 12.129 3.126 -10.033 1.00 91.00 86 THR A CA 1
ATOM 677 C C . THR A 1 86 ? 10.690 2.749 -9.663 1.00 91.00 86 THR A C 1
ATOM 679 O O . THR A 1 86 ? 9.938 2.271 -10.508 1.00 91.00 86 THR A O 1
ATOM 682 N N . THR A 1 87 ? 10.258 3.036 -8.436 1.00 94.25 87 THR A N 1
ATOM 683 C CA . THR A 1 87 ? 8.906 2.771 -7.938 1.00 94.25 87 THR A CA 1
ATO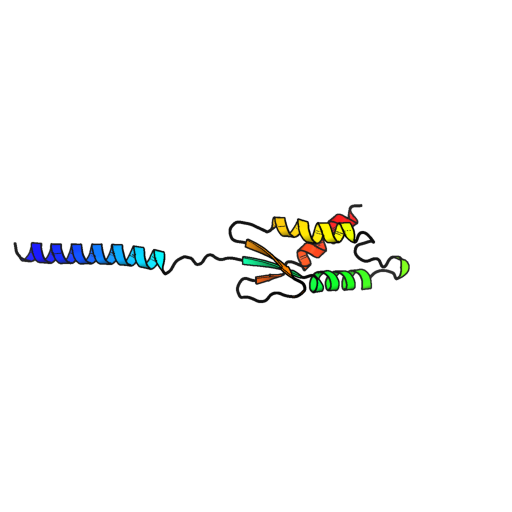M 684 C C . THR A 1 87 ? 8.129 4.067 -7.755 1.00 94.25 87 THR A C 1
ATOM 686 O O . THR A 1 87 ? 8.558 4.968 -7.027 1.00 94.25 87 THR A O 1
ATOM 689 N N . LYS A 1 88 ? 6.955 4.161 -8.381 1.00 94.69 88 LYS A N 1
ATOM 690 C CA . LYS A 1 88 ? 5.998 5.259 -8.190 1.00 94.69 88 LYS A CA 1
ATOM 691 C C . LYS A 1 88 ? 4.754 4.761 -7.479 1.00 94.69 88 LYS A C 1
ATOM 693 O O . LYS A 1 88 ? 4.338 3.626 -7.678 1.00 94.69 88 LYS A O 1
ATOM 698 N N . VAL A 1 89 ? 4.172 5.633 -6.665 1.00 96.00 89 VAL A N 1
ATOM 699 C CA . VAL A 1 89 ? 2.956 5.348 -5.907 1.00 96.00 89 VAL A CA 1
ATOM 700 C C . VAL A 1 89 ? 1.834 6.225 -6.440 1.00 96.00 89 VAL A C 1
ATOM 702 O O . VAL A 1 89 ? 2.021 7.430 -6.607 1.00 96.00 89 VAL A O 1
ATOM 705 N N . VAL A 1 90 ? 0.691 5.614 -6.727 1.00 94.75 90 VAL A N 1
ATOM 706 C CA . VAL A 1 90 ? -0.490 6.273 -7.290 1.00 94.75 90 VAL A CA 1
ATOM 707 C C . VAL A 1 90 ? -1.690 6.037 -6.379 1.00 94.75 90 VAL A C 1
ATOM 709 O O . VAL A 1 90 ? -1.861 4.953 -5.827 1.00 94.75 90 VAL A O 1
ATOM 712 N N . TYR A 1 91 ? -2.529 7.058 -6.245 1.00 94.69 91 TYR A N 1
ATOM 713 C CA . TYR A 1 91 ? -3.804 6.976 -5.541 1.00 94.69 91 TYR A CA 1
ATOM 714 C C . TYR A 1 91 ? -4.916 6.913 -6.572 1.00 94.69 91 TYR A C 1
ATOM 716 O O . TYR A 1 91 ? -4.913 7.683 -7.537 1.00 94.69 91 TYR A O 1
ATOM 724 N N . SER A 1 92 ? -5.848 5.994 -6.385 1.00 95.25 92 SER A N 1
ATOM 725 C CA . SER A 1 92 ? -6.943 5.786 -7.320 1.00 95.25 92 SER A CA 1
ATOM 726 C C . SER A 1 92 ? -8.249 5.533 -6.583 1.00 95.25 92 SER A C 1
ATOM 728 O O . SER A 1 92 ? -8.275 5.037 -5.463 1.00 95.25 92 SER A O 1
ATOM 730 N N . MET A 1 93 ? -9.359 5.863 -7.236 1.00 94.88 93 MET A N 1
ATOM 731 C CA . MET A 1 93 ? -10.692 5.514 -6.736 1.00 94.88 93 MET A CA 1
ATOM 732 C C . MET A 1 93 ? -10.950 4.003 -6.833 1.00 94.88 93 MET A C 1
ATOM 734 O O . MET A 1 93 ? -11.673 3.444 -6.018 1.00 94.88 93 MET A O 1
ATOM 738 N N . SER A 1 94 ? -10.352 3.345 -7.834 1.00 95.88 94 SER A N 1
ATOM 739 C CA . SER A 1 94 ? -10.519 1.913 -8.087 1.00 95.88 94 SER A CA 1
ATOM 740 C C . SER A 1 94 ? -9.230 1.244 -8.567 1.00 95.88 94 SER A C 1
ATOM 742 O O . SER A 1 94 ? -8.195 1.902 -8.717 1.00 95.88 94 SER A O 1
ATOM 744 N N . SER A 1 95 ? -9.281 -0.067 -8.804 1.00 94.38 95 SER A N 1
ATOM 745 C CA . SER A 1 95 ? -8.128 -0.873 -9.205 1.00 94.38 95 SER A CA 1
ATOM 746 C C . SER A 1 95 ? -7.459 -0.351 -10.483 1.00 94.38 95 SER A C 1
ATOM 748 O O . SER A 1 95 ? -8.118 -0.059 -11.484 1.00 94.38 95 SER A O 1
ATOM 750 N N . VAL A 1 96 ? -6.127 -0.280 -10.471 1.00 93.50 96 VAL A N 1
ATOM 751 C CA . VAL A 1 96 ? -5.318 0.093 -11.640 1.00 93.50 96 VAL A CA 1
ATOM 752 C C . VAL A 1 96 ? -4.767 -1.174 -12.293 1.00 93.50 96 VAL A C 1
ATOM 754 O O . VAL A 1 96 ? -4.309 -2.091 -11.612 1.00 93.50 96 VAL A O 1
ATOM 757 N N . LYS A 1 97 ? -4.802 -1.246 -13.628 1.00 92.88 97 LYS A N 1
ATOM 758 C CA . LYS A 1 97 ? -4.307 -2.397 -14.399 1.00 92.88 97 LYS A CA 1
ATOM 759 C C . LYS A 1 97 ? -3.083 -2.017 -15.225 1.00 92.88 97 LYS A C 1
ATOM 761 O O . LYS A 1 97 ? -3.018 -0.929 -15.788 1.00 92.88 97 LYS A O 1
ATOM 766 N N . GLY A 1 98 ? -2.127 -2.935 -15.327 1.00 89.25 98 GLY A N 1
ATOM 767 C CA . GLY A 1 98 ? -0.944 -2.775 -16.169 1.00 89.25 98 GLY A CA 1
ATOM 768 C C . GLY A 1 98 ? 0.130 -3.817 -15.869 1.00 89.25 98 GLY A C 1
ATOM 769 O O . GLY A 1 98 ? 0.092 -4.480 -14.838 1.00 89.25 98 GLY A O 1
ATOM 770 N N . LYS A 1 99 ? 1.098 -3.954 -16.783 1.00 86.62 99 LYS A N 1
ATOM 771 C CA . LYS A 1 99 ? 2.143 -4.993 -16.728 1.00 86.62 99 LYS A CA 1
ATOM 772 C C . LYS A 1 99 ? 3.033 -4.904 -15.480 1.00 86.62 99 LYS A C 1
ATOM 774 O O . LYS A 1 99 ? 3.389 -5.931 -14.921 1.00 86.62 99 LYS A O 1
ATOM 779 N N . ASN A 1 100 ? 3.342 -3.686 -15.032 1.00 90.31 100 ASN A N 1
ATOM 780 C CA . ASN A 1 100 ? 4.196 -3.431 -13.867 1.00 90.31 100 ASN A CA 1
ATOM 781 C C . ASN A 1 100 ? 3.419 -2.744 -12.733 1.00 90.31 100 ASN A C 1
ATOM 783 O O . ASN A 1 100 ? 3.979 -1.929 -11.999 1.00 90.31 100 ASN A O 1
ATOM 787 N N . VAL A 1 101 ? 2.117 -3.021 -12.634 1.00 94.38 101 VAL A N 1
ATOM 788 C CA . VAL A 1 101 ? 1.219 -2.403 -11.656 1.00 94.38 101 VAL A CA 1
ATOM 789 C C . VAL A 1 101 ? 0.873 -3.417 -10.569 1.00 94.38 101 VAL A C 1
ATOM 791 O O . VAL A 1 101 ? 0.486 -4.543 -10.875 1.00 94.38 101 VAL A O 1
ATOM 794 N N . ARG A 1 102 ? 0.976 -3.019 -9.299 1.00 95.81 102 ARG A N 1
ATOM 795 C CA . ARG A 1 102 ? 0.602 -3.845 -8.143 1.00 95.81 102 ARG A CA 1
ATOM 796 C C . ARG A 1 102 ? -0.178 -3.022 -7.114 1.00 95.81 102 ARG A C 1
ATOM 798 O O . ARG A 1 102 ? 0.213 -1.903 -6.799 1.00 95.81 102 ARG A O 1
ATOM 805 N N . SER A 1 103 ? -1.234 -3.608 -6.551 1.00 97.31 103 SER A N 1
ATOM 806 C CA . SER A 1 103 ? -1.911 -3.047 -5.377 1.00 97.31 103 SER A CA 1
ATOM 807 C C . SER A 1 103 ? -1.042 -3.193 -4.131 1.00 97.31 103 SER A C 1
ATOM 809 O O . SER A 1 103 ? -0.442 -4.251 -3.913 1.00 97.31 103 SER A O 1
ATOM 811 N N . ILE A 1 104 ? -1.014 -2.144 -3.313 1.00 97.81 104 ILE A N 1
ATOM 812 C CA . ILE A 1 104 ? -0.525 -2.185 -1.931 1.00 97.81 104 ILE A CA 1
ATOM 813 C C . ILE A 1 104 ? -1.625 -1.818 -0.920 1.00 97.81 104 ILE A C 1
ATOM 815 O O . ILE A 1 104 ? -1.333 -1.549 0.244 1.00 97.81 104 ILE A O 1
ATOM 819 N N . SER A 1 105 ? -2.898 -1.782 -1.336 1.00 98.00 105 SER A N 1
ATOM 820 C CA .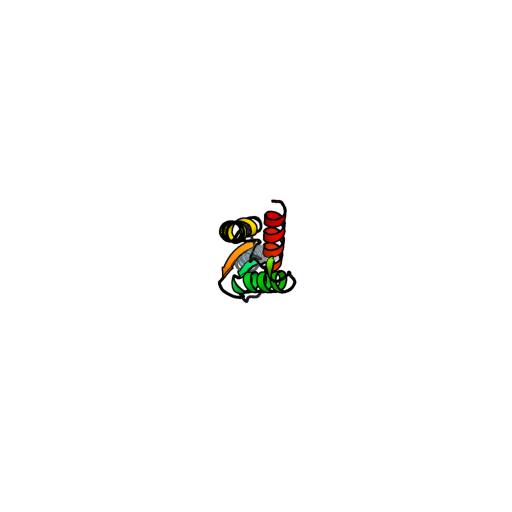 SER A 1 105 ? -4.015 -1.348 -0.483 1.00 98.00 105 SER A CA 1
ATOM 821 C C . SER A 1 105 ? -4.147 -2.210 0.775 1.00 98.00 105 SER A C 1
ATOM 823 O O . SER A 1 105 ? -4.415 -1.685 1.851 1.00 98.00 105 SER A O 1
ATOM 825 N N . LYS A 1 106 ? -3.888 -3.521 0.678 1.00 98.06 106 LYS A N 1
ATOM 826 C CA . LYS A 1 106 ? -3.944 -4.438 1.827 1.00 98.06 106 LYS A CA 1
ATOM 827 C C . LYS A 1 106 ? -2.847 -4.154 2.848 1.00 98.06 106 LYS A C 1
ATOM 829 O O . LYS A 1 106 ? -3.125 -4.073 4.040 1.00 98.06 106 LYS A O 1
ATOM 834 N N . GLU A 1 107 ? -1.612 -3.984 2.388 1.00 98.12 107 GLU A N 1
ATOM 835 C CA . GLU A 1 107 ? -0.465 -3.661 3.235 1.00 98.12 107 GLU A CA 1
ATOM 836 C C . GLU A 1 107 ? -0.659 -2.316 3.938 1.00 98.12 107 GLU A C 1
ATOM 838 O O . GLU A 1 107 ? -0.333 -2.173 5.116 1.00 98.12 107 GLU A O 1
ATOM 843 N N . ILE A 1 108 ? -1.212 -1.336 3.222 1.00 98.06 108 ILE A N 1
ATOM 844 C CA . ILE A 1 108 ? -1.508 -0.016 3.772 1.00 98.06 108 ILE A CA 1
ATOM 845 C C . ILE A 1 108 ? -2.655 -0.089 4.778 1.00 98.06 108 ILE A C 1
ATOM 847 O O . ILE A 1 108 ? -2.508 0.457 5.866 1.00 98.06 108 ILE A O 1
ATOM 851 N N . HIS A 1 109 ? -3.738 -0.817 4.487 1.00 98.25 109 HIS A N 1
ATOM 852 C CA . HIS A 1 109 ? -4.827 -1.043 5.444 1.00 98.25 109 HIS A CA 1
ATOM 853 C C . HIS A 1 109 ? -4.316 -1.664 6.746 1.00 98.25 109 HIS A C 1
ATOM 855 O O . HIS A 1 109 ? -4.559 -1.107 7.811 1.00 98.25 109 HIS A O 1
ATOM 861 N N . SER A 1 110 ? -3.527 -2.742 6.679 1.00 97.81 110 SER A N 1
ATOM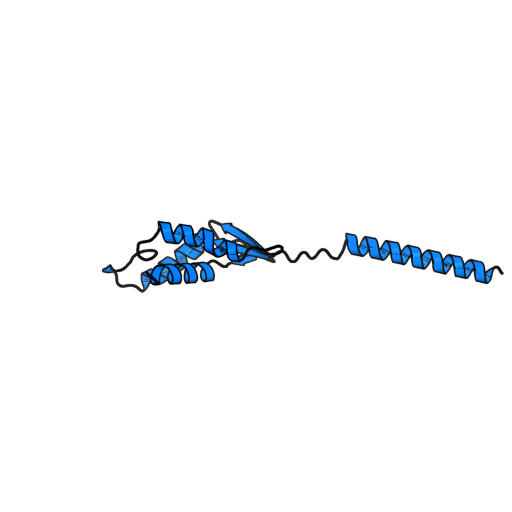 862 C CA . SER A 1 110 ? -2.972 -3.378 7.884 1.00 97.81 110 SER A CA 1
ATOM 863 C C . SER A 1 110 ? -2.126 -2.412 8.721 1.00 97.81 110 SER A C 1
ATOM 865 O O . SER A 1 110 ? -2.270 -2.382 9.939 1.00 97.81 110 SER A O 1
ATOM 867 N N . LYS A 1 111 ? -1.298 -1.579 8.077 1.00 97.69 111 LYS A N 1
ATOM 868 C CA . LYS A 1 111 ? -0.502 -0.552 8.766 1.00 97.69 111 LYS A CA 1
ATOM 869 C C . LYS A 1 111 ? -1.361 0.549 9.387 1.00 97.69 111 LYS A C 1
ATOM 871 O O . LYS A 1 111 ? -1.048 1.003 10.479 1.00 97.69 111 LYS A O 1
ATOM 876 N N . ILE A 1 112 ? -2.434 0.977 8.717 1.00 97.69 112 ILE A N 1
ATOM 877 C CA . ILE A 1 112 ? -3.388 1.935 9.295 1.00 97.69 112 ILE A CA 1
ATOM 878 C C . ILE A 1 112 ? -3.972 1.347 10.578 1.00 97.69 112 ILE A C 1
ATOM 880 O O . ILE A 1 112 ? -3.919 1.997 11.614 1.00 97.69 112 ILE A O 1
ATOM 884 N N . ILE A 1 113 ? -4.480 0.114 10.527 1.00 96.81 113 ILE A N 1
ATOM 885 C CA . ILE A 1 113 ? -5.069 -0.543 11.699 1.00 96.81 113 ILE A CA 1
ATOM 886 C C . ILE A 1 113 ? -4.059 -0.655 12.839 1.00 96.81 113 ILE A C 1
ATOM 888 O O . ILE A 1 113 ? -4.395 -0.297 13.962 1.00 96.81 113 ILE A O 1
ATOM 892 N N . GLU A 1 114 ? -2.825 -1.065 12.548 1.00 96.75 114 GLU A N 1
ATOM 893 C CA . GLU A 1 114 ? -1.755 -1.154 13.545 1.00 96.75 114 GLU A CA 1
ATOM 894 C C . GLU A 1 114 ? -1.471 0.199 14.229 1.00 96.75 114 GLU A C 1
ATOM 896 O O . GLU A 1 114 ? -1.327 0.270 15.448 1.00 96.75 114 GLU A O 1
ATOM 901 N N . GLU A 1 115 ? -1.412 1.289 13.461 1.00 96.31 115 GLU A N 1
ATOM 902 C CA . GLU A 1 115 ? -1.157 2.639 13.983 1.00 96.31 115 GLU A CA 1
ATOM 903 C C . GLU A 1 115 ? -2.346 3.235 14.749 1.00 96.31 115 GLU A C 1
ATOM 905 O O . GLU A 1 115 ? -2.171 4.090 15.624 1.00 96.31 115 GLU A O 1
ATOM 910 N N . LEU A 1 116 ? -3.566 2.809 14.426 1.00 95.00 116 LEU A N 1
ATOM 911 C CA . LEU A 1 116 ? -4.769 3.219 15.144 1.00 95.00 116 LEU A CA 1
ATOM 912 C C . LEU A 1 116 ? -4.983 2.399 16.421 1.00 95.00 116 LEU A C 1
ATOM 914 O O . LEU A 1 116 ? -5.425 2.966 17.411 1.00 95.00 116 LEU A O 1
ATOM 918 N N . SER A 1 117 ? -4.611 1.114 16.439 1.00 90.81 117 SER A N 1
ATOM 919 C CA . SER A 1 117 ? -4.783 0.230 17.603 1.00 90.81 117 SER A CA 1
ATOM 920 C C . SER A 1 117 ? -3.760 0.442 18.723 1.00 90.81 117 SER A C 1
ATOM 922 O O . SER A 1 117 ? -3.912 -0.113 19.804 1.00 90.81 117 SER A O 1
ATOM 924 N N . LYS A 1 118 ? -2.671 1.175 18.460 1.00 88.06 118 LYS A N 1
ATOM 925 C CA . LYS A 1 118 ? -1.637 1.513 19.459 1.00 88.06 118 LYS A CA 1
ATOM 926 C C . LYS A 1 118 ? -2.058 2.635 20.421 1.00 88.06 118 LYS A C 1
ATOM 928 O O . LYS A 1 118 ? -1.267 2.993 21.292 1.00 88.06 118 LYS A O 1
ATOM 933 N N . GLN A 1 119 ? -3.230 3.230 20.221 1.00 61.09 119 GLN A N 1
ATOM 934 C CA . GLN A 1 119 ? -3.780 4.302 21.054 1.00 61.09 119 GLN A CA 1
ATOM 935 C C . GLN A 1 119 ? -4.842 3.764 21.998 1.00 61.09 119 GLN A C 1
ATOM 937 O O . GLN A 1 119 ? -4.886 4.285 23.132 1.00 61.09 119 GLN A O 1
#